Protein AF-A0A089PBL6-F1 (afdb_monomer_lite)

pLDDT: mean 77.42, std 17.55, range [49.88, 96.38]

Sequence (56 aa):
MPNKKSKKKLTSKKIDVNKENQATPKTAKIVLFVFGVGPLILMALFLFSNGFFNSP

Secondary structure (DSSP, 8-state):
-PPP------------GGGSSS--HHHHHHHHIIIIIHHHHHHHHHHHHTTTTS--

Radius of gyration: 27.18 Å; chains: 1; bounding box: 38×12×91 Å

Structure (mmCIF, N/CA/C/O backbone):
data_AF-A0A089PBL6-F1
#
_entry.id   AF-A0A089PBL6-F1
#
loop_
_atom_site.group_PDB
_atom_site.id
_atom_site.type_symbol
_atom_site.label_atom_id
_atom_site.label_alt_id
_atom_site.label_comp_id
_atom_site.label_asym_id
_atom_site.label_entity_id
_atom_site.label_seq_id
_atom_site.pdbx_PDB_ins_code
_atom_site.Cartn_x
_atom_site.Cartn_y
_atom_site.Cartn_z
_atom_site.occupancy
_atom_site.B_iso_or_equiv
_atom_site.auth_seq_id
_atom_site.auth_comp_id
_atom_site.auth_asym_id
_atom_site.auth_atom_id
_atom_site.pdbx_PDB_model_num
ATOM 1 N N . MET A 1 1 ? -9.430 8.422 67.878 1.00 57.03 1 MET A N 1
ATOM 2 C CA . MET A 1 1 ? -9.298 7.919 66.489 1.00 57.03 1 MET A CA 1
ATOM 3 C C . MET A 1 1 ? -10.673 7.551 65.951 1.00 57.03 1 MET A C 1
ATOM 5 O O . MET A 1 1 ? -11.271 6.640 66.510 1.00 57.03 1 MET A O 1
ATOM 9 N N . PRO A 1 2 ? -11.200 8.216 64.909 1.00 49.88 2 PRO A N 1
ATOM 10 C CA . PRO A 1 2 ? -12.360 7.716 64.185 1.00 49.88 2 PRO A CA 1
ATOM 11 C C . PRO A 1 2 ? -11.958 6.930 62.926 1.00 49.88 2 PRO A C 1
ATOM 13 O O . PRO A 1 2 ? -11.014 7.258 62.212 1.00 49.88 2 PRO A O 1
ATOM 16 N N . ASN A 1 3 ? -12.696 5.843 62.728 1.00 52.25 3 ASN A N 1
ATOM 17 C CA . ASN A 1 3 ? -12.442 4.688 61.878 1.00 52.25 3 ASN A CA 1
ATOM 18 C C . ASN A 1 3 ? -12.774 4.928 60.384 1.00 52.25 3 ASN A C 1
ATOM 20 O O . ASN A 1 3 ? -13.659 5.717 60.045 1.00 52.25 3 ASN A O 1
ATOM 24 N N . LYS A 1 4 ? -12.073 4.205 59.497 1.00 58.78 4 LYS A N 1
ATOM 25 C CA . LYS A 1 4 ? -12.178 4.216 58.024 1.00 58.78 4 LYS A CA 1
ATOM 26 C C . LYS A 1 4 ? -13.624 4.046 57.531 1.00 58.78 4 LYS A C 1
ATOM 28 O O . LYS A 1 4 ? -14.249 3.026 57.796 1.00 58.78 4 LYS A O 1
ATOM 33 N N . LYS A 1 5 ? -14.091 4.944 56.654 1.00 60.78 5 LYS A N 1
ATOM 34 C CA . LYS A 1 5 ? -15.161 4.641 55.682 1.00 60.78 5 LYS A CA 1
ATOM 35 C C . LYS A 1 5 ? -14.577 4.734 54.275 1.00 60.78 5 LYS A C 1
ATOM 37 O O . LYS A 1 5 ? -14.513 5.810 53.686 1.00 60.78 5 LYS A O 1
ATOM 42 N N . SER A 1 6 ? -14.099 3.603 53.758 1.00 59.97 6 SER A N 1
ATOM 43 C CA . SER A 1 6 ? -13.689 3.491 52.357 1.00 59.97 6 SER A CA 1
ATOM 44 C C . SER A 1 6 ? -14.929 3.673 51.482 1.00 59.97 6 SER A C 1
ATOM 46 O O . SER A 1 6 ? -15.791 2.797 51.418 1.00 59.97 6 SER A O 1
ATOM 48 N N . LYS A 1 7 ? -15.060 4.846 50.853 1.00 60.03 7 LYS A N 1
ATOM 49 C CA . LYS A 1 7 ? -16.088 5.103 49.842 1.00 60.03 7 LYS A CA 1
ATOM 50 C C . LYS A 1 7 ? -15.759 4.230 48.632 1.00 60.03 7 LYS A C 1
ATOM 52 O O . LYS A 1 7 ? -14.921 4.597 47.811 1.00 60.03 7 LYS A O 1
ATOM 57 N N . LYS A 1 8 ? -16.392 3.059 48.536 1.00 53.41 8 LYS A N 1
ATOM 58 C CA . LYS A 1 8 ? -16.323 2.190 47.357 1.00 53.41 8 LYS A CA 1
ATOM 59 C C . LYS A 1 8 ? -16.878 2.998 46.176 1.00 53.41 8 LYS A C 1
ATOM 61 O O . LYS A 1 8 ? -18.085 3.207 46.088 1.00 53.41 8 LYS A O 1
ATOM 66 N N . LYS A 1 9 ? -15.997 3.541 45.324 1.00 53.66 9 LYS A N 1
ATOM 67 C CA . LYS A 1 9 ? -16.394 4.208 44.076 1.00 53.66 9 LYS A CA 1
ATOM 68 C C . LYS A 1 9 ? -17.113 3.164 43.229 1.00 53.66 9 LYS A C 1
ATOM 70 O O . LYS A 1 9 ? -16.489 2.241 42.717 1.00 53.66 9 LYS A O 1
ATOM 75 N N . LEU A 1 10 ? -18.430 3.299 43.145 1.00 54.72 10 LEU A N 1
ATOM 76 C CA . LEU A 1 10 ? -19.281 2.522 42.263 1.00 54.72 10 LEU A CA 1
ATOM 77 C C . LEU A 1 10 ? -18.860 2.855 40.828 1.00 54.72 10 LEU A C 1
ATOM 79 O O . LEU A 1 10 ? -19.207 3.910 40.298 1.00 54.72 10 LEU A O 1
ATOM 83 N N . THR A 1 11 ? -18.044 2.002 40.214 1.00 56.00 11 THR A N 1
ATOM 84 C CA . THR A 1 11 ? -17.733 2.098 38.789 1.00 56.00 11 THR A CA 1
ATOM 85 C C . THR A 1 11 ? -18.985 1.700 38.026 1.00 56.00 11 THR A C 1
ATOM 87 O O . THR A 1 11 ? -19.194 0.528 37.717 1.00 56.00 11 THR A O 1
ATOM 90 N N . SER A 1 12 ? -19.850 2.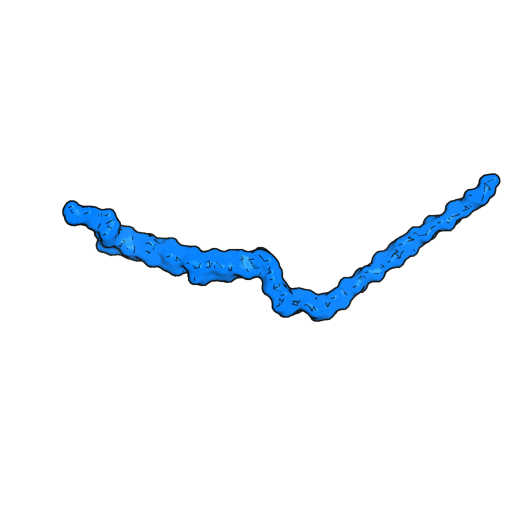682 37.773 1.00 55.34 12 SER A N 1
ATOM 91 C CA . SER A 1 12 ? -20.941 2.553 36.816 1.00 55.34 12 SER A CA 1
ATOM 92 C C . SER A 1 12 ? -20.318 2.327 35.441 1.00 55.34 12 SER A C 1
ATOM 94 O O . SER A 1 12 ? -19.860 3.259 34.779 1.00 55.34 12 SER A O 1
ATOM 96 N N . LYS A 1 13 ? -20.219 1.057 35.044 1.00 56.81 13 LYS A N 1
ATOM 97 C CA . LYS A 1 13 ? -19.911 0.661 33.674 1.00 56.81 13 LYS A CA 1
ATOM 98 C C . LYS A 1 13 ? -21.122 1.070 32.835 1.00 56.81 13 LYS A C 1
ATOM 100 O O . LYS A 1 13 ? -22.053 0.287 32.681 1.00 56.81 13 LYS A O 1
ATOM 105 N N . LYS A 1 14 ? -21.136 2.314 32.344 1.00 57.03 14 LYS A N 1
ATOM 106 C CA . LYS A 1 14 ? -22.070 2.733 31.297 1.00 57.03 14 LYS A CA 1
ATOM 107 C C . LYS A 1 14 ? -21.789 1.859 30.078 1.00 57.03 14 LYS A C 1
ATOM 109 O O . LYS A 1 14 ? -20.730 1.957 29.462 1.00 57.03 14 LYS A O 1
ATOM 114 N N . ILE A 1 15 ? -22.702 0.940 29.797 1.00 60.66 15 ILE A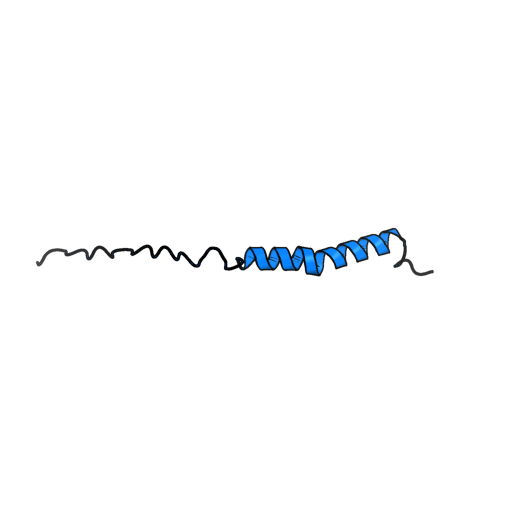 N 1
ATOM 115 C CA . ILE A 1 15 ? -22.726 0.202 28.542 1.00 60.66 15 ILE A CA 1
ATOM 116 C C . ILE A 1 15 ? -23.355 1.171 27.541 1.00 60.66 15 ILE A C 1
ATOM 118 O O . ILE A 1 15 ? -24.571 1.326 27.498 1.00 60.66 15 ILE A O 1
ATOM 122 N N . ASP A 1 16 ? -22.509 1.910 26.822 1.00 57.62 16 ASP A N 1
ATOM 123 C CA . ASP A 1 16 ? -22.932 2.746 25.700 1.00 57.62 16 ASP A CA 1
ATOM 124 C C . ASP A 1 16 ? -23.404 1.835 24.563 1.00 57.62 16 ASP A C 1
ATOM 126 O O . ASP A 1 16 ? -22.598 1.290 23.808 1.00 57.62 16 ASP A O 1
ATOM 130 N N . VAL A 1 17 ? -24.722 1.675 24.452 1.00 57.81 17 VAL A N 1
ATOM 131 C CA . VAL A 1 17 ? -25.396 0.929 23.375 1.00 57.81 17 VAL A CA 1
ATOM 132 C C . VAL A 1 17 ? -25.139 1.585 22.004 1.00 57.81 17 VAL A C 1
ATOM 134 O O . VAL A 1 17 ? -25.193 0.932 20.981 1.00 57.81 17 VAL A O 1
ATOM 137 N N . ASN A 1 18 ? -24.714 2.854 21.953 1.00 55.81 18 ASN A N 1
ATOM 138 C CA . ASN A 1 18 ? -24.442 3.590 20.707 1.00 55.81 18 ASN A CA 1
ATOM 139 C C . ASN A 1 18 ? -23.034 3.342 20.101 1.00 55.81 18 ASN A C 1
ATOM 141 O O . ASN A 1 18 ? -22.582 4.065 19.215 1.00 55.81 18 ASN A O 1
ATOM 145 N N . LYS A 1 19 ? -22.271 2.361 20.594 1.00 55.66 19 LYS A N 1
ATOM 146 C CA . LYS A 1 19 ? -20.861 2.170 20.192 1.00 55.66 19 LYS A CA 1
ATOM 147 C C . LYS A 1 19 ? -20.665 1.280 18.959 1.00 55.66 19 LYS A C 1
ATOM 149 O O . LYS A 1 19 ? -19.537 1.110 18.508 1.00 55.66 19 LYS A O 1
ATOM 154 N N . GLU A 1 20 ? -21.748 0.735 18.419 1.00 56.50 20 GLU A N 1
ATOM 155 C CA . GLU A 1 20 ? -21.740 -0.228 17.311 1.00 56.50 20 GLU A CA 1
ATOM 156 C C . GLU A 1 20 ? -21.663 0.409 15.912 1.00 56.50 20 GLU A C 1
ATOM 158 O O . GLU A 1 20 ? -21.190 -0.235 14.983 1.00 56.50 20 GLU A O 1
ATOM 163 N N . ASN A 1 21 ? -22.026 1.690 15.767 1.00 58.25 21 ASN A N 1
ATOM 164 C CA . ASN A 1 21 ? -22.041 2.389 14.470 1.00 58.25 21 ASN A CA 1
ATOM 165 C C . ASN A 1 21 ? -20.920 3.424 14.279 1.00 58.25 21 ASN A C 1
ATOM 167 O O . ASN A 1 21 ? -20.813 4.039 13.219 1.00 58.25 21 ASN A O 1
ATOM 171 N N . GLN A 1 22 ? -20.055 3.627 15.275 1.00 67.50 22 GLN A N 1
ATOM 172 C CA . GLN A 1 22 ? -18.890 4.491 15.101 1.00 67.50 22 GLN A CA 1
ATOM 173 C C . GLN A 1 22 ? -17.742 3.666 14.531 1.00 67.50 22 GLN A C 1
ATOM 175 O O . GLN A 1 22 ? -17.096 2.902 15.252 1.00 67.50 22 GLN A O 1
ATOM 180 N N . ALA A 1 23 ? -17.493 3.823 13.226 1.00 64.88 23 ALA A N 1
ATOM 181 C CA . ALA A 1 23 ? -16.314 3.271 12.573 1.00 64.88 23 ALA A CA 1
ATOM 182 C C . ALA A 1 23 ? -15.083 3.607 13.422 1.00 64.88 23 ALA A C 1
ATOM 184 O O . ALA A 1 23 ? -14.749 4.777 13.626 1.00 64.88 23 ALA A O 1
ATOM 185 N N . THR A 1 24 ? -14.435 2.580 13.980 1.00 81.44 24 THR A N 1
ATOM 186 C CA . THR A 1 24 ? -13.309 2.825 14.879 1.00 81.44 24 THR A CA 1
ATOM 187 C C . THR A 1 24 ? -12.220 3.579 14.108 1.00 81.44 24 THR A C 1
ATOM 189 O O . THR A 1 24 ? -11.998 3.293 12.926 1.00 81.44 24 THR A O 1
ATOM 192 N N . PRO A 1 25 ? -11.494 4.521 14.735 1.00 83.06 25 PRO A N 1
ATOM 193 C CA . PRO A 1 25 ? -10.494 5.336 14.037 1.00 83.06 25 PRO A CA 1
ATOM 194 C C . PRO A 1 25 ? -9.381 4.499 13.387 1.00 83.06 25 PRO A C 1
ATOM 196 O O . PRO A 1 25 ? -8.670 4.982 12.512 1.00 83.06 25 PRO A O 1
ATOM 199 N N . LYS A 1 26 ? -9.221 3.235 13.798 1.00 86.50 26 LYS A N 1
ATOM 200 C CA . LYS A 1 26 ? -8.318 2.267 13.170 1.00 86.50 26 LYS A CA 1
ATOM 201 C C . LYS A 1 26 ? -8.925 1.682 11.895 1.00 86.50 26 LYS A C 1
ATOM 203 O O . LYS A 1 26 ? -8.258 1.682 10.868 1.00 86.50 26 LYS A O 1
ATOM 208 N N . THR A 1 27 ? -10.189 1.255 11.937 1.00 88.94 27 THR A N 1
ATOM 209 C CA . THR A 1 27 ? -10.919 0.767 10.757 1.00 88.94 27 THR A CA 1
ATOM 210 C C . THR A 1 27 ? -10.983 1.835 9.672 1.00 88.94 27 THR A C 1
ATOM 212 O O . THR A 1 27 ? -10.649 1.546 8.530 1.00 88.94 27 THR A O 1
ATOM 215 N N . ALA A 1 28 ? -11.312 3.082 10.023 1.00 89.00 28 ALA A N 1
ATOM 216 C CA . ALA A 1 28 ? -11.368 4.181 9.057 1.00 89.00 28 ALA A CA 1
ATOM 217 C C . ALA A 1 28 ? -10.020 4.405 8.345 1.00 89.00 28 ALA A C 1
ATOM 219 O O . ALA A 1 28 ? -9.985 4.589 7.132 1.00 89.00 28 ALA A O 1
ATOM 220 N N . LYS A 1 29 ? -8.899 4.316 9.075 1.00 90.06 29 LYS A N 1
ATOM 221 C CA . LYS A 1 29 ? -7.548 4.407 8.495 1.00 90.06 29 LYS A CA 1
ATOM 222 C C . LYS A 1 29 ? -7.227 3.238 7.570 1.00 90.06 29 LYS A C 1
ATOM 224 O O . LYS A 1 29 ? -6.631 3.457 6.525 1.00 90.06 29 LYS A O 1
ATOM 229 N N . ILE A 1 30 ? -7.622 2.020 7.938 1.00 93.88 30 ILE A N 1
ATOM 230 C CA . ILE A 1 30 ? -7.417 0.826 7.105 1.00 93.88 30 ILE A CA 1
ATOM 231 C C . ILE A 1 30 ? -8.222 0.947 5.810 1.00 93.88 30 ILE A C 1
ATOM 233 O O . ILE A 1 30 ? -7.673 0.739 4.735 1.00 93.88 30 ILE A O 1
ATOM 237 N N . VAL A 1 31 ? -9.492 1.347 5.899 1.00 92.56 31 VAL A N 1
ATOM 238 C CA . VAL A 1 31 ? -10.350 1.579 4.729 1.00 92.56 31 VAL A CA 1
ATOM 239 C C . VAL A 1 31 ? -9.746 2.669 3.844 1.00 92.56 31 VAL A C 1
ATOM 241 O O . VAL A 1 31 ? -9.572 2.454 2.650 1.00 92.56 31 VAL A O 1
ATOM 244 N N . LEU A 1 32 ? -9.329 3.801 4.417 1.00 92.69 32 LEU A N 1
ATOM 245 C CA . LEU A 1 32 ? -8.678 4.869 3.656 1.00 92.69 32 LEU A CA 1
ATOM 246 C C . LEU A 1 32 ? -7.360 4.412 3.010 1.00 92.69 32 LEU A C 1
ATOM 248 O O . LEU A 1 32 ? -7.047 4.822 1.898 1.00 92.69 32 LEU A O 1
ATOM 252 N N . PHE A 1 33 ? -6.596 3.544 3.669 1.00 95.25 33 PHE A N 1
ATOM 253 C CA . PHE A 1 33 ? -5.365 2.998 3.107 1.00 95.25 33 PHE A CA 1
ATOM 254 C C . PHE A 1 33 ? -5.650 2.047 1.940 1.00 95.25 33 PHE A C 1
ATOM 256 O O . PHE A 1 33 ? -5.051 2.200 0.882 1.00 95.25 33 PHE A O 1
ATOM 263 N N . VAL A 1 34 ? -6.597 1.118 2.094 1.00 95.88 34 VAL A N 1
ATOM 264 C CA . VAL A 1 34 ? -6.936 0.123 1.062 1.00 95.88 34 VAL A CA 1
ATOM 265 C C . VAL A 1 34 ? -7.641 0.755 -0.136 1.00 95.88 34 VAL A C 1
ATOM 267 O O . VAL A 1 34 ? -7.342 0.373 -1.260 1.00 95.88 34 VAL A O 1
ATOM 270 N N . PHE A 1 35 ? -8.541 1.719 0.078 1.00 94.38 35 PHE A N 1
ATOM 271 C CA . PHE A 1 35 ? -9.301 2.362 -1.001 1.00 94.38 35 PHE A CA 1
ATOM 272 C C . PHE A 1 35 ? -8.658 3.647 -1.535 1.00 94.38 35 PHE A C 1
ATOM 274 O O . PHE A 1 35 ? -8.878 3.990 -2.690 1.00 94.38 35 PHE A O 1
ATOM 281 N N . GLY A 1 36 ? -7.873 4.363 -0.730 1.00 92.94 36 GLY A N 1
ATOM 282 C CA . GLY A 1 36 ? -7.183 5.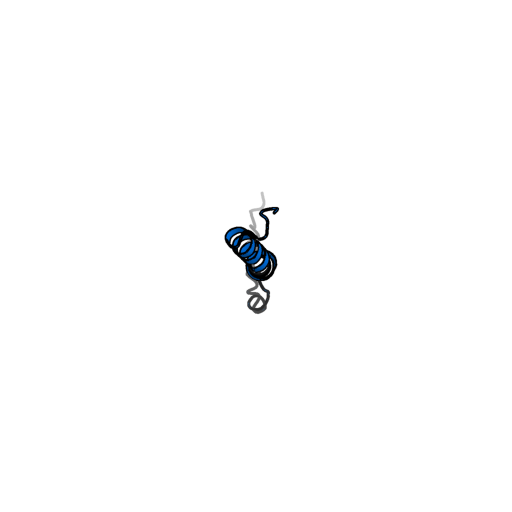581 -1.159 1.00 92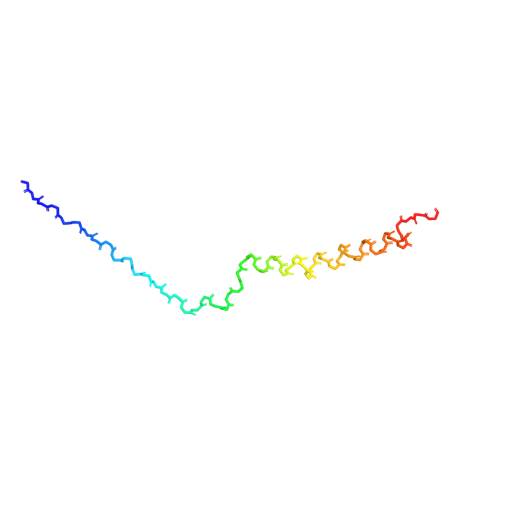.94 36 GLY A CA 1
ATOM 283 C C . GLY A 1 36 ? -5.802 5.286 -1.735 1.00 92.94 36 GLY A C 1
ATOM 284 O O . GLY A 1 36 ? -5.528 5.576 -2.894 1.00 92.94 36 GLY A O 1
ATOM 285 N N . VAL A 1 37 ? -4.925 4.687 -0.926 1.00 95.88 37 VAL A N 1
ATOM 286 C CA . VAL A 1 37 ? -3.514 4.465 -1.296 1.00 95.88 37 VAL A CA 1
ATOM 287 C C . VAL A 1 37 ? -3.327 3.155 -2.070 1.00 95.88 37 VAL A C 1
ATOM 289 O O . VAL A 1 37 ? -2.524 3.095 -2.999 1.00 95.88 37 VAL A O 1
ATOM 292 N N . GLY A 1 38 ? -4.094 2.119 -1.733 1.00 95.81 38 GLY A N 1
ATOM 293 C CA . GLY A 1 38 ? -4.026 0.792 -2.346 1.00 95.81 38 GLY A CA 1
ATOM 294 C C . GLY A 1 38 ? -4.127 0.802 -3.877 1.00 95.81 38 GLY A C 1
ATOM 295 O O . GLY A 1 38 ? -3.233 0.251 -4.523 1.00 95.81 38 GLY A O 1
ATOM 296 N N . PRO A 1 39 ? -5.132 1.461 -4.490 1.00 96.38 39 PRO A N 1
ATOM 297 C CA . PRO A 1 39 ? -5.281 1.470 -5.942 1.00 96.38 39 PRO A CA 1
ATOM 298 C C . PRO A 1 39 ? -4.170 2.262 -6.632 1.00 96.38 39 PRO A C 1
ATOM 300 O O . PRO A 1 39 ? -3.743 1.876 -7.715 1.00 96.38 39 PRO A O 1
ATOM 303 N N . LEU A 1 40 ? -3.663 3.327 -5.997 1.00 96.06 40 LEU A N 1
ATOM 304 C CA . LEU A 1 40 ? -2.537 4.110 -6.511 1.00 96.06 40 LEU A CA 1
ATOM 305 C C . LEU A 1 40 ? -1.252 3.279 -6.561 1.00 96.06 40 LEU A C 1
ATOM 307 O O . LEU A 1 40 ? -0.577 3.271 -7.587 1.00 96.06 40 LEU A O 1
ATOM 311 N N . ILE A 1 41 ? -0.933 2.548 -5.487 1.00 96.25 41 ILE A N 1
ATOM 312 C CA . ILE A 1 41 ? 0.241 1.662 -5.451 1.00 96.25 41 ILE A CA 1
ATOM 313 C C . ILE A 1 41 ? 0.095 0.540 -6.484 1.00 96.25 41 ILE A C 1
ATOM 315 O O . ILE A 1 41 ? 1.044 0.249 -7.211 1.00 96.25 41 ILE A O 1
ATOM 319 N N . LEU A 1 42 ? -1.092 -0.067 -6.582 1.00 96.31 42 LEU A N 1
ATOM 320 C CA . LEU A 1 42 ? -1.360 -1.119 -7.561 1.0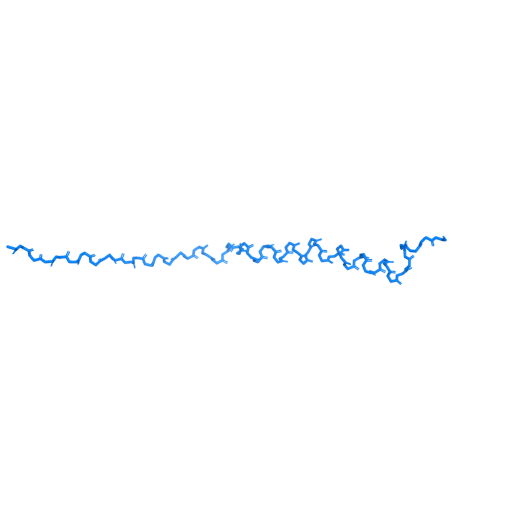0 96.31 42 LEU A CA 1
ATOM 321 C C . LEU A 1 42 ? -1.220 -0.607 -9.002 1.00 96.31 42 LEU A C 1
ATOM 323 O O . LEU A 1 42 ? -0.597 -1.275 -9.825 1.00 96.31 42 LEU A O 1
ATOM 327 N N . MET A 1 43 ? -1.747 0.583 -9.301 1.00 96.25 43 MET A N 1
ATOM 328 C CA . MET A 1 43 ? -1.583 1.225 -10.607 1.00 96.25 43 MET A CA 1
ATOM 329 C C . MET A 1 43 ? -0.123 1.548 -10.906 1.00 96.25 43 MET A C 1
ATOM 331 O O . MET A 1 43 ? 0.340 1.267 -12.006 1.00 96.25 43 MET A O 1
ATOM 335 N N . ALA A 1 44 ? 0.621 2.087 -9.939 1.00 95.75 44 ALA A N 1
ATOM 336 C CA . ALA A 1 44 ? 2.041 2.369 -10.116 1.00 95.75 44 ALA A CA 1
ATOM 337 C C . ALA A 1 44 ? 2.840 1.090 -10.421 1.00 95.75 44 ALA A C 1
ATOM 339 O O . ALA A 1 44 ? 3.636 1.084 -11.358 1.00 95.75 44 ALA A O 1
ATOM 340 N N . LEU A 1 45 ? 2.584 -0.004 -9.693 1.00 95.62 45 LEU A N 1
ATOM 341 C CA . LEU A 1 45 ? 3.178 -1.319 -9.964 1.00 95.62 45 LEU A CA 1
ATOM 342 C C . LEU A 1 45 ? 2.805 -1.838 -11.357 1.00 95.62 45 LEU A C 1
ATOM 344 O O . LEU A 1 45 ? 3.680 -2.284 -12.093 1.00 95.62 45 LEU A O 1
ATOM 348 N N . PHE A 1 46 ? 1.532 -1.741 -11.743 1.00 96.06 46 PHE A N 1
ATOM 349 C CA . PHE A 1 46 ? 1.067 -2.162 -13.063 1.00 96.06 46 PHE A CA 1
ATOM 350 C C . PHE A 1 46 ? 1.752 -1.376 -14.189 1.00 96.06 46 PHE A C 1
ATOM 352 O O . PHE A 1 46 ? 2.263 -1.968 -15.139 1.00 96.06 46 PHE A O 1
ATOM 359 N N . LEU A 1 47 ? 1.807 -0.049 -14.072 1.00 95.31 47 LEU A N 1
ATOM 360 C CA . LEU A 1 47 ? 2.478 0.834 -15.029 1.00 95.31 47 LEU A CA 1
ATOM 361 C C . LEU A 1 47 ? 3.978 0.528 -15.108 1.00 95.31 47 LEU A C 1
ATOM 363 O O . LEU A 1 47 ? 4.535 0.450 -16.202 1.00 95.31 47 LEU A O 1
ATOM 367 N N . PHE A 1 48 ? 4.617 0.283 -13.964 1.00 94.81 48 PHE A N 1
ATOM 368 C CA . PHE A 1 48 ? 6.021 -0.111 -13.901 1.00 94.81 48 PHE A CA 1
ATOM 369 C C . PHE A 1 48 ? 6.283 -1.439 -14.621 1.00 94.81 48 PHE A C 1
ATOM 371 O O . PHE A 1 48 ? 7.190 -1.509 -15.448 1.00 94.81 48 PHE A O 1
ATOM 378 N N . SER A 1 49 ? 5.458 -2.468 -14.396 1.00 93.81 49 SER A N 1
ATOM 379 C CA . SER A 1 49 ? 5.577 -3.756 -15.097 1.00 93.81 49 SER A CA 1
ATOM 380 C C . SER A 1 49 ? 5.344 -3.656 -16.607 1.00 93.81 49 SER A C 1
ATOM 382 O O . SER A 1 49 ? 5.913 -4.442 -17.357 1.00 93.81 49 SER A O 1
ATOM 384 N N . ASN A 1 50 ? 4.547 -2.687 -17.064 1.00 92.81 50 ASN A N 1
ATOM 385 C CA . ASN A 1 50 ? 4.338 -2.412 -18.490 1.00 92.81 50 ASN A CA 1
ATOM 386 C C . ASN A 1 50 ? 5.430 -1.514 -19.102 1.00 92.81 50 ASN A C 1
ATOM 388 O O . ASN A 1 50 ? 5.333 -1.145 -20.269 1.00 92.81 50 ASN A O 1
ATOM 392 N N . GLY A 1 51 ? 6.458 -1.137 -18.335 1.00 91.31 51 GLY A N 1
ATOM 393 C CA . GLY A 1 51 ? 7.542 -0.285 -18.819 1.00 91.31 51 GLY A CA 1
ATOM 394 C C . GLY A 1 51 ? 7.138 1.174 -19.039 1.00 91.31 51 GLY A C 1
ATOM 395 O O . GLY A 1 51 ? 7.886 1.904 -19.674 1.00 91.31 51 GLY A O 1
ATOM 396 N N . PHE A 1 52 ? 6.004 1.629 -18.490 1.00 90.25 52 PHE A N 1
ATOM 397 C CA . PHE A 1 52 ? 5.505 3.002 -18.658 1.00 90.25 52 PHE A CA 1
ATOM 398 C C . PHE A 1 52 ? 6.479 4.069 -18.133 1.00 90.25 52 PHE A C 1
ATOM 400 O O . PHE A 1 52 ? 6.514 5.188 -18.630 1.00 90.25 52 PHE A O 1
ATOM 407 N N . PHE A 1 53 ? 7.266 3.718 -17.113 1.00 89.44 53 PHE A N 1
ATOM 408 C CA . PHE A 1 53 ? 8.281 4.597 -16.532 1.00 89.44 53 PHE A CA 1
ATOM 409 C C . PHE A 1 53 ? 9.678 4.396 -17.127 1.00 89.44 53 PHE A C 1
ATOM 411 O O . PHE A 1 53 ? 10.591 5.138 -16.766 1.00 89.44 53 PHE A O 1
ATOM 418 N N . ASN A 1 54 ? 9.866 3.419 -18.021 1.00 86.06 54 ASN A N 1
ATOM 419 C CA . ASN A 1 54 ? 11.094 3.364 -18.799 1.00 86.06 54 ASN A CA 1
ATOM 420 C C . ASN A 1 54 ? 11.008 4.469 -19.856 1.00 86.06 54 ASN A C 1
ATOM 422 O O . ASN A 1 54 ? 10.095 4.486 -20.679 1.00 86.06 54 ASN A O 1
ATOM 426 N N . SER A 1 55 ? 11.941 5.419 -19.782 1.00 73.12 55 SER A N 1
ATOM 427 C CA . SER A 1 55 ? 12.158 6.392 -20.852 1.00 73.12 55 SER A CA 1
AT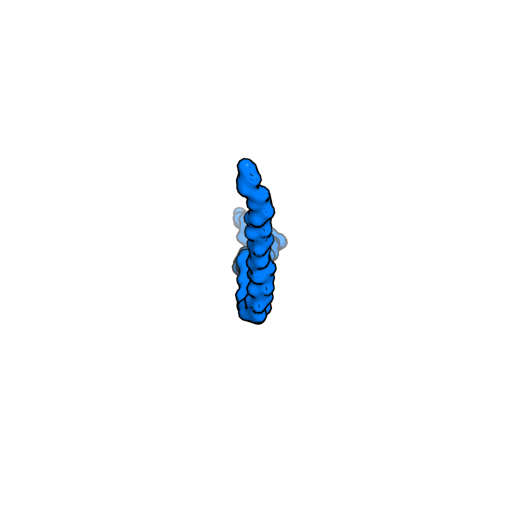OM 428 C C . SER A 1 55 ? 12.425 5.647 -22.166 1.00 73.12 55 SER A C 1
ATOM 430 O O . SER A 1 55 ? 13.042 4.577 -22.106 1.00 73.12 55 SER A O 1
ATOM 432 N N . PRO A 1 56 ? 11.993 6.181 -23.327 1.00 71.38 56 PRO A N 1
ATOM 433 C CA . PRO A 1 56 ? 12.488 5.696 -24.613 1.00 71.38 56 PRO A CA 1
ATOM 434 C C . PRO A 1 56 ? 14.019 5.727 -24.671 1.00 71.38 56 PRO A C 1
ATOM 436 O O . PRO A 1 56 ? 14.622 6.584 -23.972 1.00 71.38 56 PRO A O 1
#

Foldseek 3Di:
DDDDDDPPPPPPPPPPPVPPPPCPPVNVVVCCCCVPVVVVVVVVVVCVVVCVVPDD